Protein AF-A0AA96SM19-F1 (afdb_monomer)

Nearest PDB structures (foldseek):
  4u4t-assembly1_A  TM=2.465E-01  e=6.911E+00  Escherichia coli str. K-12 substr. MG1655
  7mfi-assembly2_C  TM=2.734E-01  e=9.468E+00  Bos taurus

Secondary structure (DSSP, 8-state):
-HHHHHHHHHHHHHHHHHHHHHHHHHHHHGGGS-SEEE----TTS-GGGSEEEHHHHHHHHHHHHHHHHHHHHHHHHHS-BS-HHHHHHHHHHHHHHHHHHHHHHHHHHH-TTS-HHHHHHHHHHHHHHHHHHHTTS--BSSSPPPPHHHHHHHHHHHHHHHHHHHHT-

pLDDT: mean 90.6, std 11.86, range [39.44, 98.19]

Foldseek 3Di:
DVVVVVVLVVLLVVLLCLLCVCLVVCVVCVVLFDQWFQQDPDPPDDPPRGTDGSVCLSPVLSVVLNVVLVVQSVVLVPFAFPDPVVSSVSSNPSSVVSCLRSVQSVVCRNPVPRDSLLSVLLSQLVVLLVVLVPQQDPTTPPDHGHDNVSSVVSNVSSVVSNCCSVPVD

Mean predicted aligned error: 4.99 Å

Solvent-accessible surface area (backbone atoms only — not comparable to full-atom values): 9121 Å² total; per-residue (Å²): 111,72,68,62,55,53,52,53,51,51,50,50,53,49,40,48,51,52,40,51,50,59,46,60,56,49,63,72,48,46,88,72,47,51,70,60,33,68,72,55,89,64,95,85,80,63,86,88,60,39,61,38,48,38,68,54,52,62,52,47,50,45,53,52,51,50,54,52,44,53,52,51,48,50,57,56,70,76,45,62,62,74,39,70,70,56,55,49,50,64,59,45,48,55,29,52,50,45,48,57,53,53,52,41,44,52,48,28,53,71,35,80,82,49,58,48,65,22,53,51,29,32,52,52,9,51,53,27,35,57,47,20,72,48,36,57,43,75,46,39,76,92,51,80,50,45,61,60,70,60,17,51,49,29,33,52,54,8,51,49,28,30,50,43,20,71,75,75,85

Radius of gyration: 18.05 Å; Cα contacts (8 Å, |Δi|>4): 187; chains: 1; bounding box: 40×32×50 Å

Sequence (169 aa):
MKTKLRNNLRELLLTFLVIWLPLAYALWIYPSLPENIRINFVSLISPTFEYAPKFLFIWGLPIFMTLIQLIVYGATAYREITKPAFARFVLWIVPLTHIAVYLSILFYALDSHFNINKIAAIFSGVMFLISGNYMPKKMVVEEKPAPRWLAYLFILVGLTAVLVGLFLL

Structure (mmCIF, N/CA/C/O backbone):
data_AF-A0AA96SM19-F1
#
_entry.id   AF-A0AA96SM19-F1
#
loop_
_atom_site.group_PDB
_atom_site.id
_atom_site.type_symbol
_atom_site.label_atom_id
_atom_site.label_alt_id
_atom_site.label_comp_id
_atom_site.label_asym_id
_atom_site.label_entity_id
_atom_site.label_seq_id
_atom_site.pdbx_PDB_ins_code
_atom_site.Cartn_x
_atom_site.Cartn_y
_atom_site.Cartn_z
_atom_site.occupancy
_atom_site.B_iso_or_equiv
_atom_site.auth_seq_id
_atom_site.auth_comp_id
_atom_site.auth_asym_id
_atom_site.auth_atom_id
_atom_site.pdbx_PDB_model_num
ATOM 1 N N . MET A 1 1 ? 0.553 -10.263 28.592 1.00 48.81 1 MET A N 1
ATOM 2 C CA . MET A 1 1 ? 1.484 -9.320 27.921 1.00 48.81 1 MET A CA 1
ATOM 3 C C . MET A 1 1 ? 2.339 -9.980 26.827 1.00 48.81 1 MET A C 1
ATOM 5 O O . MET A 1 1 ? 2.260 -9.532 25.691 1.00 48.81 1 MET A O 1
ATOM 9 N N . LYS A 1 2 ? 3.076 -11.077 27.099 1.00 39.44 2 LYS A N 1
ATOM 10 C CA . LYS A 1 2 ? 3.948 -11.766 26.110 1.00 39.44 2 LYS A CA 1
ATOM 11 C C . LYS A 1 2 ? 3.247 -12.222 24.813 1.00 39.44 2 LYS A C 1
ATOM 13 O O . LYS A 1 2 ? 3.804 -12.082 23.731 1.00 39.44 2 LYS A O 1
ATOM 18 N N . THR A 1 3 ? 2.016 -12.724 24.896 1.00 48.25 3 THR A N 1
ATOM 19 C CA . THR A 1 3 ? 1.224 -13.179 23.734 1.00 48.25 3 THR A CA 1
ATOM 20 C C . THR A 1 3 ? 0.785 -12.040 22.809 1.00 48.25 3 THR A C 1
ATOM 22 O O . THR A 1 3 ? 0.817 -12.207 21.593 1.00 48.25 3 THR A O 1
ATOM 25 N N . LYS A 1 4 ? 0.443 -10.867 23.363 1.00 59.16 4 LYS A N 1
ATOM 26 C CA . LYS A 1 4 ? 0.074 -9.661 22.596 1.00 59.16 4 LYS A CA 1
ATOM 27 C C . LYS A 1 4 ? 1.271 -9.125 21.796 1.00 59.16 4 LYS A C 1
ATOM 29 O O . LYS A 1 4 ? 1.132 -8.853 20.610 1.00 59.16 4 LYS A O 1
ATOM 34 N N . LEU A 1 5 ? 2.455 -9.074 22.415 1.00 58.22 5 LEU A N 1
ATOM 35 C CA . LEU A 1 5 ? 3.697 -8.644 21.757 1.00 58.22 5 LEU A CA 1
ATOM 36 C C . LEU A 1 5 ? 4.131 -9.613 20.641 1.00 58.22 5 LEU A C 1
ATOM 38 O O . LEU A 1 5 ? 4.472 -9.182 19.544 1.00 58.22 5 LEU A O 1
ATOM 42 N N . ARG A 1 6 ? 4.051 -10.928 20.889 1.00 59.00 6 ARG A N 1
ATOM 43 C CA . ARG A 1 6 ? 4.384 -11.969 19.900 1.00 59.00 6 ARG A CA 1
ATOM 44 C C . ARG A 1 6 ? 3.487 -11.914 18.658 1.00 59.00 6 ARG A C 1
ATOM 46 O O . ARG A 1 6 ? 3.978 -12.083 17.546 1.00 59.00 6 ARG A O 1
ATOM 53 N N . ASN A 1 7 ? 2.191 -11.660 18.837 1.00 66.31 7 ASN A N 1
ATOM 54 C CA . ASN A 1 7 ? 1.253 -11.539 17.719 1.00 66.31 7 ASN A CA 1
ATOM 55 C C . ASN A 1 7 ? 1.503 -10.263 16.897 1.00 66.31 7 ASN A C 1
ATOM 57 O O . ASN A 1 7 ? 1.451 -10.325 15.673 1.00 66.31 7 ASN A O 1
ATOM 61 N N . ASN A 1 8 ? 1.854 -9.149 17.546 1.00 76.75 8 ASN A N 1
ATOM 62 C CA . ASN A 1 8 ? 2.203 -7.902 16.859 1.00 76.75 8 ASN A CA 1
ATOM 63 C C . ASN A 1 8 ? 3.495 -8.022 16.033 1.00 76.75 8 ASN A C 1
ATOM 65 O O . ASN A 1 8 ? 3.541 -7.535 14.908 1.00 76.75 8 ASN A O 1
ATOM 69 N N . LEU A 1 9 ? 4.515 -8.724 16.540 1.00 85.50 9 LEU A N 1
ATOM 70 C CA . LEU A 1 9 ? 5.747 -8.980 15.784 1.00 85.50 9 LEU A CA 1
ATOM 71 C C . LEU A 1 9 ? 5.513 -9.895 14.579 1.00 85.50 9 LEU A C 1
ATOM 73 O O . LEU A 1 9 ? 6.057 -9.647 13.508 1.00 85.50 9 LEU A O 1
ATOM 77 N N . ARG A 1 10 ? 4.678 -10.933 14.725 1.00 89.94 10 ARG A N 1
ATOM 78 C CA . ARG A 1 10 ? 4.304 -11.800 13.598 1.00 89.94 10 ARG A CA 1
ATOM 79 C C . ARG A 1 10 ? 3.623 -11.003 12.484 1.00 89.94 10 ARG A C 1
ATOM 81 O O . ARG A 1 10 ? 3.968 -11.186 11.324 1.00 89.94 10 ARG A O 1
ATOM 88 N N . GLU A 1 11 ? 2.677 -10.135 12.833 1.00 90.19 11 GLU A N 1
ATOM 89 C CA . GLU A 1 11 ? 2.006 -9.253 11.868 1.00 90.19 11 GLU A CA 1
ATOM 90 C C . GLU A 1 11 ? 2.995 -8.300 11.191 1.00 90.19 11 GLU A C 1
ATOM 92 O O . GLU A 1 11 ? 2.962 -8.160 9.973 1.00 90.19 11 GLU A O 1
ATOM 97 N N . LEU A 1 12 ? 3.934 -7.715 11.941 1.00 92.88 12 LEU A N 1
ATOM 98 C CA . LEU A 1 12 ? 4.979 -6.868 11.367 1.00 92.88 12 LEU A CA 1
ATOM 99 C C . LEU A 1 12 ? 5.831 -7.629 10.337 1.00 92.88 12 LEU A C 1
ATOM 101 O O . LEU A 1 12 ? 6.009 -7.156 9.216 1.00 92.88 12 LEU A O 1
ATOM 105 N N . LEU A 1 13 ? 6.293 -8.836 10.673 1.00 95.19 13 LEU A N 1
ATOM 106 C CA . LEU A 1 13 ? 7.067 -9.672 9.749 1.00 95.19 13 LEU A CA 1
ATOM 107 C C . LEU A 1 13 ? 6.268 -10.041 8.493 1.00 95.19 13 LEU A C 1
ATOM 109 O O . LEU A 1 13 ? 6.817 -10.022 7.395 1.00 95.19 13 LEU A O 1
ATOM 113 N N . LEU A 1 14 ? 4.970 -10.328 8.637 1.00 96.44 14 LEU A N 1
ATOM 114 C CA . LEU A 1 14 ? 4.082 -10.551 7.495 1.00 96.44 14 LEU A CA 1
ATOM 115 C C . LEU A 1 14 ? 3.973 -9.299 6.623 1.00 96.44 14 LEU A C 1
ATOM 117 O O . LEU A 1 14 ? 4.067 -9.405 5.406 1.00 96.44 14 LEU A O 1
ATOM 121 N N . THR A 1 15 ? 3.838 -8.112 7.217 1.00 96.81 15 THR A N 1
ATOM 122 C CA . THR A 1 15 ? 3.770 -6.871 6.434 1.00 96.81 15 THR A CA 1
ATOM 123 C C . THR A 1 15 ? 5.062 -6.599 5.667 1.00 96.81 15 THR A C 1
ATOM 125 O O . THR A 1 15 ? 4.997 -6.178 4.517 1.00 96.81 15 THR A O 1
ATOM 128 N N . PHE A 1 16 ? 6.228 -6.924 6.236 1.00 97.50 16 PHE A N 1
ATOM 129 C CA . PHE A 1 16 ? 7.497 -6.855 5.508 1.00 97.50 16 PHE A CA 1
ATOM 130 C C . PHE A 1 16 ? 7.547 -7.866 4.371 1.00 97.50 16 PHE A C 1
ATOM 132 O O . PHE A 1 16 ? 7.867 -7.490 3.251 1.00 97.50 16 PHE A O 1
ATOM 139 N N . LEU A 1 17 ? 7.161 -9.120 4.612 1.00 97.50 17 LEU A N 1
ATOM 140 C CA . LEU A 1 17 ? 7.105 -10.119 3.547 1.00 97.50 17 LEU A CA 1
ATOM 141 C C . LEU A 1 17 ? 6.241 -9.634 2.373 1.00 97.50 17 LEU A C 1
ATOM 143 O O . LEU A 1 17 ? 6.654 -9.744 1.226 1.00 97.50 17 LEU A O 1
ATOM 147 N N . VAL A 1 18 ? 5.078 -9.048 2.659 1.00 98.00 18 VAL A N 1
ATOM 148 C CA . VAL A 1 18 ? 4.151 -8.527 1.644 1.00 98.00 18 VAL A CA 1
ATOM 149 C C . VAL A 1 18 ? 4.720 -7.301 0.917 1.00 98.00 18 VAL A C 1
ATOM 151 O O . VAL A 1 18 ? 4.537 -7.194 -0.291 1.00 98.00 18 VAL A O 1
ATOM 154 N N . ILE A 1 19 ? 5.445 -6.408 1.605 1.00 98.19 19 ILE A N 1
ATOM 155 C CA . ILE A 1 19 ? 6.142 -5.271 0.972 1.00 98.19 19 ILE A CA 1
ATOM 156 C C . ILE A 1 19 ? 7.250 -5.757 0.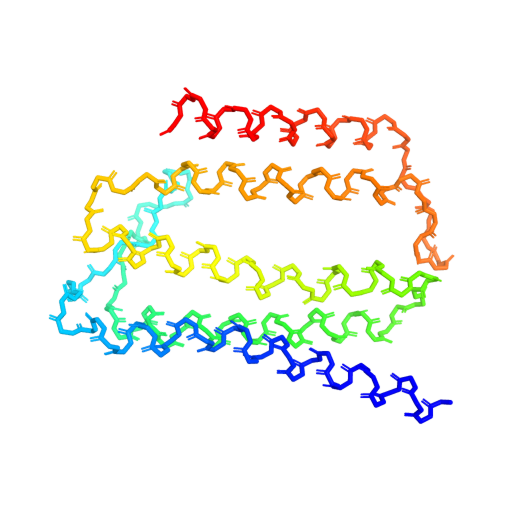035 1.00 98.19 19 ILE A C 1
ATOM 158 O O . ILE A 1 19 ? 7.414 -5.225 -1.051 1.00 98.19 19 ILE A O 1
ATOM 162 N N . TRP A 1 20 ? 8.018 -6.767 0.428 1.00 97.75 20 TRP A N 1
ATOM 163 C CA . TRP A 1 20 ? 9.160 -7.224 -0.365 1.00 97.75 20 TRP A CA 1
ATOM 164 C C . TRP A 1 20 ? 8.784 -8.267 -1.427 1.00 97.75 20 TRP A C 1
ATOM 166 O O . TRP A 1 20 ? 9.562 -8.507 -2.345 1.00 97.75 20 TRP A O 1
ATOM 176 N N . LEU A 1 21 ? 7.588 -8.860 -1.364 1.00 96.94 21 LEU A N 1
ATOM 177 C CA . LEU A 1 21 ? 7.129 -9.872 -2.320 1.00 96.94 21 LEU A CA 1
ATOM 178 C C . LEU A 1 21 ? 7.149 -9.387 -3.789 1.00 96.94 21 LEU A C 1
ATOM 180 O O . LEU A 1 21 ? 7.678 -10.118 -4.631 1.00 96.94 21 LEU A O 1
ATOM 184 N N . PRO A 1 22 ? 6.658 -8.178 -4.138 1.00 96.56 22 PRO A N 1
ATOM 185 C CA . PRO A 1 22 ? 6.699 -7.682 -5.514 1.00 96.56 22 PRO A CA 1
ATOM 186 C C . PRO A 1 22 ? 8.113 -7.475 -6.067 1.00 96.56 22 PRO A C 1
ATOM 188 O O . PRO A 1 22 ? 8.288 -7.496 -7.285 1.00 96.56 22 PRO A O 1
ATOM 191 N N . LEU A 1 23 ? 9.130 -7.315 -5.209 1.00 97.44 23 LEU A N 1
ATOM 192 C CA . LEU A 1 23 ? 10.518 -7.181 -5.655 1.00 97.44 23 LEU A CA 1
ATOM 193 C C . LEU A 1 23 ? 10.981 -8.429 -6.411 1.00 97.44 23 LEU A C 1
ATOM 195 O O . LEU A 1 23 ? 11.668 -8.306 -7.419 1.00 97.44 23 LEU A O 1
ATOM 199 N N . ALA A 1 24 ? 10.581 -9.625 -5.970 1.00 96.62 24 ALA A N 1
ATOM 200 C CA . ALA A 1 24 ? 10.936 -10.862 -6.664 1.00 96.62 24 ALA A CA 1
ATOM 201 C C . ALA A 1 24 ? 10.432 -10.852 -8.118 1.00 96.62 24 ALA A C 1
ATOM 203 O O . ALA A 1 24 ? 11.169 -11.204 -9.038 1.00 96.62 24 ALA A O 1
ATOM 204 N N . TYR A 1 25 ? 9.203 -10.370 -8.328 1.00 97.50 25 TYR A N 1
ATOM 205 C CA . TYR A 1 25 ? 8.638 -10.178 -9.662 1.00 97.50 25 TYR A CA 1
ATOM 206 C C . TYR A 1 25 ? 9.387 -9.092 -10.453 1.00 97.50 25 TYR A C 1
ATOM 208 O O . TYR A 1 25 ? 9.739 -9.318 -11.608 1.00 97.50 25 TYR A O 1
ATOM 216 N N . ALA A 1 26 ? 9.707 -7.952 -9.830 1.00 97.75 26 ALA A N 1
ATOM 217 C CA . ALA A 1 26 ? 10.477 -6.882 -10.472 1.00 97.75 26 ALA A CA 1
ATOM 218 C C . ALA A 1 26 ? 11.865 -7.332 -10.939 1.00 97.75 26 ALA A C 1
ATOM 220 O O . ALA A 1 26 ? 12.304 -6.947 -12.018 1.00 97.75 26 ALA A O 1
ATOM 221 N N . LEU A 1 27 ? 12.557 -8.147 -10.139 1.00 97.88 27 LEU A N 1
ATOM 222 C CA . LEU A 1 27 ? 13.867 -8.692 -10.490 1.00 97.88 27 LEU A CA 1
ATOM 223 C C . LEU A 1 27 ? 13.773 -9.668 -11.665 1.00 97.88 27 LEU A C 1
ATOM 225 O O . LEU A 1 27 ? 14.640 -9.653 -12.535 1.00 97.88 27 LEU A O 1
ATOM 229 N N . TRP A 1 28 ? 12.709 -10.472 -11.725 1.00 98.00 28 TRP A N 1
ATOM 230 C CA . TRP A 1 28 ? 12.472 -11.387 -12.841 1.00 98.00 28 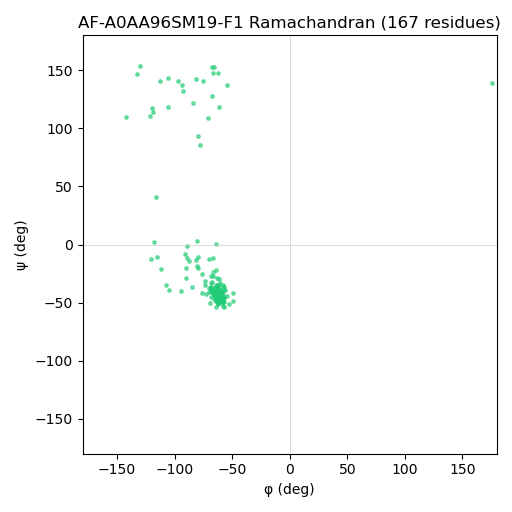TRP A CA 1
ATOM 231 C C . TRP A 1 28 ? 12.259 -10.645 -14.169 1.00 98.00 28 TRP A C 1
ATOM 233 O O . TRP A 1 28 ? 12.838 -11.024 -15.184 1.00 98.00 28 TRP A O 1
ATOM 243 N N . ILE A 1 29 ? 11.496 -9.548 -14.156 1.00 97.69 29 ILE A N 1
ATOM 244 C CA . ILE A 1 29 ? 11.212 -8.736 -15.355 1.00 97.69 29 ILE A CA 1
ATOM 245 C C . ILE A 1 29 ? 12.243 -7.622 -15.605 1.00 97.69 29 ILE A C 1
ATOM 247 O O . ILE A 1 29 ? 12.127 -6.895 -16.589 1.00 97.69 29 ILE A O 1
ATOM 251 N N . TYR A 1 30 ? 13.252 -7.469 -14.742 1.00 97.81 30 TYR A N 1
ATOM 252 C CA . TYR A 1 30 ? 14.221 -6.363 -14.762 1.00 97.81 30 TYR A CA 1
ATOM 253 C C . TYR A 1 30 ? 14.854 -6.083 -16.140 1.00 97.81 30 TYR A C 1
ATOM 255 O O . TYR A 1 30 ? 14.967 -4.907 -16.509 1.00 97.81 30 TYR A O 1
ATOM 263 N N . PRO A 1 31 ? 15.244 -7.103 -16.941 1.00 97.62 31 PRO A N 1
ATOM 264 C CA . PRO A 1 31 ? 15.808 -6.875 -18.273 1.00 97.62 31 PRO A CA 1
ATOM 265 C C . PRO A 1 31 ? 14.812 -6.275 -19.273 1.00 97.62 31 PRO A C 1
ATOM 267 O O . PRO A 1 31 ? 15.232 -5.652 -20.239 1.00 97.62 31 PRO A O 1
ATOM 270 N N . SER A 1 32 ? 13.508 -6.462 -19.044 1.00 97.56 32 SER A N 1
ATOM 271 C CA . SER A 1 32 ? 12.430 -5.969 -19.914 1.00 97.56 32 SER A CA 1
ATOM 272 C C . SER A 1 32 ? 11.965 -4.558 -19.548 1.00 97.56 32 SER A C 1
ATOM 274 O O . SER A 1 32 ? 11.214 -3.947 -20.300 1.00 97.56 32 SER A O 1
ATOM 276 N N . LEU A 1 33 ? 12.387 -4.038 -18.392 1.00 97.31 33 LEU A N 1
ATOM 277 C CA . LEU A 1 33 ? 12.012 -2.703 -17.937 1.00 97.31 33 LEU A CA 1
ATOM 278 C C . LEU A 1 33 ? 12.886 -1.619 -18.589 1.00 97.31 33 LEU A C 1
ATOM 280 O O . LEU A 1 33 ? 14.104 -1.812 -18.702 1.00 97.31 33 LEU A O 1
ATOM 284 N N . PRO A 1 34 ? 12.305 -0.456 -18.940 1.00 96.69 34 PRO A N 1
ATOM 285 C CA . PRO A 1 34 ? 13.051 0.689 -19.460 1.00 96.69 34 PRO A CA 1
ATOM 286 C C . PRO A 1 34 ? 13.999 1.265 -18.401 1.00 96.69 34 PRO A C 1
ATOM 288 O O . PRO A 1 34 ? 13.701 1.201 -17.209 1.00 96.69 34 PRO A O 1
ATOM 291 N N . GLU A 1 35 ? 15.103 1.900 -18.818 1.00 96.62 35 GLU A N 1
ATOM 292 C CA . GLU A 1 35 ? 16.091 2.450 -17.866 1.00 96.62 35 GLU A CA 1
ATOM 293 C C . GLU A 1 35 ? 15.531 3.526 -16.949 1.00 96.62 35 GLU A C 1
ATOM 295 O O . GLU A 1 35 ? 15.962 3.629 -15.800 1.00 96.62 35 GLU A O 1
ATOM 300 N N . ASN A 1 36 ? 14.538 4.275 -17.422 1.00 95.00 36 ASN A N 1
ATOM 301 C CA . ASN A 1 36 ? 13.813 5.257 -16.634 1.00 95.00 36 ASN A CA 1
ATOM 302 C C . ASN A 1 36 ? 12.333 4.876 -16.593 1.00 95.00 36 ASN A C 1
ATOM 304 O O . ASN A 1 36 ? 11.658 4.834 -17.619 1.00 95.00 36 ASN A O 1
ATOM 308 N N . ILE A 1 37 ? 11.834 4.607 -15.392 1.00 94.94 37 ILE A N 1
ATOM 309 C CA . ILE A 1 37 ? 10.443 4.262 -15.122 1.00 94.94 37 ILE A CA 1
ATOM 310 C C . ILE A 1 37 ? 9.690 5.545 -14.788 1.00 94.94 37 ILE A C 1
ATOM 312 O O . ILE A 1 37 ? 10.140 6.337 -13.958 1.00 94.94 37 ILE A O 1
ATOM 316 N N . ARG A 1 38 ? 8.531 5.748 -15.416 1.00 91.19 38 ARG A N 1
ATOM 317 C CA . ARG A 1 38 ? 7.626 6.842 -15.059 1.00 91.19 38 ARG A CA 1
ATOM 318 C C . ARG A 1 38 ? 7.056 6.585 -13.665 1.00 91.19 38 ARG A C 1
ATOM 320 O O . ARG A 1 38 ? 6.526 5.508 -13.414 1.00 91.19 38 ARG A O 1
ATOM 327 N N . ILE A 1 39 ? 7.167 7.5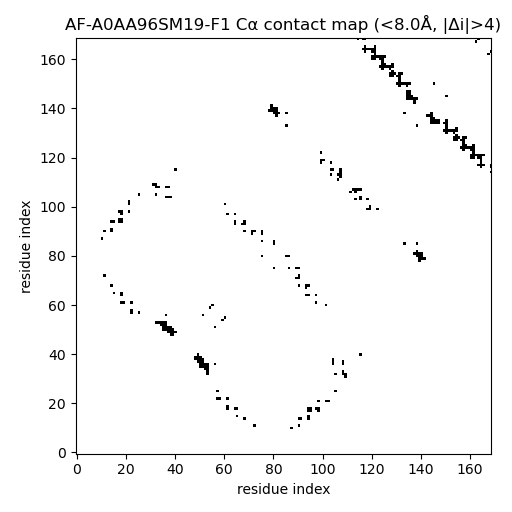59 -12.769 1.00 87.44 39 ILE A N 1
ATOM 328 C CA . ILE A 1 39 ? 6.703 7.453 -11.374 1.00 87.44 39 ILE A CA 1
ATOM 329 C C . ILE A 1 39 ? 5.654 8.504 -11.008 1.00 87.44 39 ILE A C 1
ATOM 331 O O . ILE A 1 39 ? 4.993 8.365 -9.980 1.00 87.44 39 ILE A O 1
ATOM 335 N N . ASN A 1 40 ? 5.464 9.529 -11.845 1.00 82.69 40 ASN A N 1
ATOM 336 C CA . ASN A 1 40 ? 4.395 10.501 -11.668 1.00 82.69 40 ASN A CA 1
ATOM 337 C C . ASN A 1 40 ? 3.269 10.272 -12.683 1.00 82.69 40 ASN A C 1
ATOM 339 O O . ASN A 1 40 ? 3.464 10.397 -13.891 1.00 82.69 40 ASN A O 1
ATOM 343 N N . PHE A 1 41 ? 2.080 9.975 -12.163 1.00 75.94 41 PHE A N 1
ATOM 344 C CA . PHE A 1 41 ? 0.857 9.756 -12.939 1.00 75.94 41 PHE A CA 1
ATOM 345 C C . PHE A 1 41 ? -0.237 10.781 -12.608 1.00 75.94 41 PHE A C 1
ATOM 347 O O . PHE A 1 41 ? -1.325 10.727 -13.173 1.00 75.94 41 PHE A O 1
ATOM 354 N N . VAL A 1 42 ? 0.053 11.740 -11.717 1.00 63.56 42 VAL A N 1
ATOM 355 C CA . VAL A 1 42 ? -0.871 12.796 -11.293 1.00 63.56 42 VAL A CA 1
ATOM 356 C C . VAL A 1 42 ? -0.253 14.160 -11.607 1.00 63.56 42 VAL A C 1
ATOM 358 O O . VAL A 1 42 ? 0.686 14.613 -10.957 1.00 63.56 42 VAL A O 1
ATOM 361 N N . SER A 1 43 ? -0.831 14.861 -12.585 1.00 53.66 43 SER A N 1
ATOM 362 C CA . SER A 1 43 ? -0.324 16.130 -13.142 1.00 53.66 43 SER A CA 1
ATOM 363 C C . SER A 1 43 ? -0.293 17.328 -12.168 1.00 53.66 43 SER A C 1
ATOM 365 O O . SER A 1 43 ? 0.073 18.428 -12.574 1.00 53.66 43 SER A O 1
ATOM 367 N N . LEU A 1 44 ? -0.698 17.163 -10.905 1.00 52.88 44 LEU A N 1
ATOM 368 C CA . LEU A 1 44 ? -0.953 18.275 -9.979 1.00 52.88 44 LEU A CA 1
ATOM 369 C C . LEU A 1 44 ? 0.261 18.717 -9.146 1.00 52.88 44 LEU A C 1
ATOM 371 O O . LEU A 1 44 ? 0.225 19.818 -8.609 1.00 52.88 44 LEU A O 1
ATOM 375 N N . ILE A 1 45 ? 1.299 17.881 -8.979 1.00 52.34 45 ILE A N 1
ATOM 376 C CA . ILE A 1 45 ? 2.256 18.070 -7.865 1.00 52.34 45 ILE A CA 1
ATOM 377 C C . ILE A 1 45 ? 3.632 18.603 -8.295 1.00 52.34 45 ILE A C 1
ATOM 379 O O . ILE A 1 45 ? 4.201 19.397 -7.557 1.00 52.34 45 ILE A O 1
ATOM 383 N N . SER A 1 46 ? 4.168 18.238 -9.465 1.00 49.16 46 SER A N 1
ATOM 384 C CA . SER A 1 46 ? 5.334 18.902 -10.084 1.00 49.16 46 SER A CA 1
ATOM 385 C C . SER A 1 46 ? 5.755 18.166 -11.367 1.00 49.16 46 SER A C 1
ATOM 387 O O . SER A 1 46 ? 5.823 16.933 -11.346 1.00 49.16 46 SER A O 1
ATOM 389 N N . PRO A 1 47 ? 6.126 18.872 -12.452 1.00 58.19 47 PRO A N 1
ATOM 390 C CA . PRO A 1 47 ? 6.723 18.266 -13.646 1.00 58.19 47 PRO A CA 1
ATOM 391 C C . PRO A 1 47 ? 8.160 17.741 -13.435 1.00 58.19 47 PRO A C 1
ATOM 393 O O . PRO A 1 47 ? 8.671 17.014 -14.278 1.00 58.19 47 PRO A O 1
ATOM 396 N N . THR A 1 48 ? 8.837 18.071 -12.327 1.00 59.06 48 THR A N 1
ATOM 397 C CA . THR A 1 48 ? 10.273 17.760 -12.148 1.00 59.06 48 THR A CA 1
ATOM 398 C C . THR A 1 48 ? 10.588 16.330 -11.687 1.00 59.06 48 THR A C 1
ATOM 400 O O . THR A 1 48 ? 11.738 15.914 -11.783 1.00 59.06 48 THR A O 1
ATOM 403 N N . PHE A 1 49 ? 9.599 15.561 -11.217 1.00 68.31 49 PHE A N 1
ATOM 404 C CA . PHE A 1 49 ? 9.768 14.182 -10.719 1.00 68.31 49 PHE A CA 1
ATOM 405 C C . PHE A 1 49 ? 9.008 13.154 -11.570 1.00 68.31 49 PHE A C 1
ATOM 407 O O . PHE A 1 49 ? 8.356 12.255 -11.045 1.00 68.31 49 PHE A O 1
ATOM 414 N N . GLU A 1 50 ? 9.028 13.299 -12.895 1.00 82.06 50 GLU A N 1
ATOM 415 C CA . GLU A 1 50 ? 8.221 12.435 -13.762 1.00 82.06 50 GLU A CA 1
ATOM 416 C C . GLU A 1 50 ? 8.771 11.002 -13.883 1.00 82.06 50 GLU A C 1
ATOM 418 O O . GLU A 1 50 ? 7.992 10.044 -13.919 1.00 82.06 50 GLU A O 1
ATOM 423 N N . TYR A 1 51 ? 10.098 10.841 -13.863 1.00 90.31 51 TYR A N 1
ATOM 424 C CA . TYR A 1 51 ? 10.785 9.562 -14.057 1.00 90.31 51 TYR A CA 1
ATOM 425 C C . TYR A 1 51 ? 11.821 9.288 -12.963 1.00 90.31 51 TYR A C 1
ATOM 427 O O . TYR A 1 51 ? 12.399 10.209 -12.388 1.00 90.31 51 TYR A O 1
ATOM 435 N N . ALA A 1 52 ? 12.095 8.007 -12.718 1.00 91.75 52 ALA A N 1
ATOM 436 C CA . ALA A 1 52 ? 13.190 7.542 -11.876 1.00 91.75 52 ALA A CA 1
ATOM 437 C C . ALA A 1 52 ? 13.973 6.416 -12.570 1.00 91.75 52 ALA A C 1
ATOM 439 O O . ALA A 1 52 ? 13.362 5.594 -13.258 1.00 91.75 52 ALA A O 1
ATOM 440 N N . PRO A 1 53 ? 15.298 6.308 -12.353 1.00 95.25 53 PRO A N 1
ATOM 441 C CA . PRO A 1 53 ? 16.065 5.156 -12.814 1.00 95.25 53 PRO A CA 1
ATOM 442 C C . PRO A 1 53 ? 15.457 3.849 -12.298 1.00 95.25 53 PRO A C 1
ATOM 444 O O . PRO A 1 53 ? 15.111 3.757 -11.114 1.00 95.25 53 PRO A O 1
ATOM 447 N N . LYS A 1 54 ? 15.357 2.816 -13.144 1.00 95.38 54 LYS A N 1
ATOM 448 C CA . LYS A 1 54 ? 14.677 1.560 -12.779 1.00 95.38 54 LYS A CA 1
ATOM 449 C C . LYS A 1 54 ? 15.258 0.902 -11.532 1.00 95.38 54 LYS A C 1
ATOM 451 O O . LYS A 1 54 ? 14.509 0.418 -10.690 1.00 95.38 54 LYS A O 1
ATOM 456 N N . PHE A 1 55 ? 16.579 0.973 -11.356 1.00 95.75 55 PHE A N 1
ATOM 457 C CA . PHE A 1 55 ? 17.254 0.505 -10.146 1.00 95.75 55 PHE A CA 1
ATOM 458 C C . PHE A 1 55 ? 16.724 1.208 -8.886 1.00 95.75 55 PHE A C 1
ATOM 460 O O . PHE A 1 55 ? 16.387 0.552 -7.899 1.00 95.75 55 PHE A O 1
ATOM 467 N N . LEU A 1 56 ? 16.609 2.539 -8.934 1.00 95.31 56 LEU A N 1
ATOM 468 C CA . LEU A 1 56 ? 16.147 3.341 -7.806 1.00 95.31 56 LEU A CA 1
ATOM 469 C C . LEU A 1 56 ? 14.678 3.065 -7.488 1.00 95.31 56 LEU A C 1
ATOM 471 O O . LEU A 1 56 ? 14.330 2.957 -6.319 1.00 95.31 56 LEU A O 1
ATOM 475 N N . PHE A 1 57 ? 13.821 2.918 -8.499 1.00 95.31 57 PHE A N 1
ATOM 476 C CA . PHE A 1 57 ? 12.422 2.552 -8.279 1.00 95.31 57 PHE A CA 1
ATOM 477 C C . PHE A 1 57 ? 12.299 1.173 -7.613 1.00 95.31 57 PHE A C 1
ATOM 479 O O . PHE A 1 57 ? 11.628 1.028 -6.588 1.00 95.31 57 PHE A O 1
ATOM 486 N N . ILE A 1 58 ? 12.991 0.175 -8.171 1.00 96.75 58 ILE A N 1
ATOM 487 C CA . ILE A 1 58 ? 12.865 -1.228 -7.773 1.00 96.75 58 ILE A CA 1
ATOM 488 C C . ILE A 1 58 ? 13.296 -1.445 -6.325 1.00 96.75 58 ILE A C 1
ATOM 490 O O . ILE A 1 58 ? 12.590 -2.139 -5.597 1.00 96.75 58 ILE A O 1
ATOM 494 N N . TRP A 1 59 ? 14.391 -0.817 -5.894 1.00 96.75 59 TRP A N 1
ATOM 495 C CA . TRP A 1 59 ? 14.908 -0.947 -4.528 1.00 96.75 59 TRP A CA 1
ATOM 496 C C . TRP A 1 59 ? 14.420 0.145 -3.580 1.00 96.75 59 TRP A C 1
ATOM 498 O O . TRP A 1 59 ? 14.104 -0.126 -2.422 1.00 96.75 59 TRP A O 1
ATOM 508 N N . GLY A 1 60 ? 14.340 1.385 -4.055 1.00 95.44 60 GLY A N 1
ATOM 509 C CA . GLY A 1 60 ? 14.010 2.539 -3.227 1.00 95.44 60 GLY A CA 1
ATOM 510 C C . GLY A 1 60 ? 12.580 2.495 -2.702 1.00 95.44 60 GLY A C 1
ATOM 511 O O . GLY A 1 60 ? 12.363 2.784 -1.527 1.00 95.44 60 GLY A O 1
ATOM 512 N N . LEU A 1 61 ? 11.606 2.083 -3.523 1.00 94.38 61 LEU A N 1
ATOM 513 C CA . LEU A 1 61 ? 10.203 2.076 -3.106 1.00 94.38 61 LEU A CA 1
ATOM 514 C C . LEU A 1 61 ? 9.901 1.029 -2.006 1.00 94.38 61 LEU A C 1
ATOM 516 O O . LEU A 1 61 ? 9.260 1.405 -1.022 1.00 94.38 61 LEU A O 1
ATOM 520 N N . PRO A 1 62 ? 10.374 -0.235 -2.073 1.00 97.31 62 PRO A N 1
ATOM 521 C CA . PRO A 1 62 ? 10.223 -1.191 -0.972 1.00 97.31 62 PRO A CA 1
ATOM 522 C C . PRO A 1 62 ? 10.924 -0.745 0.316 1.00 97.31 62 PRO A C 1
ATOM 524 O O . PRO A 1 62 ? 10.354 -0.879 1.402 1.00 97.31 62 PRO A O 1
ATOM 527 N N . ILE A 1 63 ? 12.124 -0.156 0.217 1.00 98.06 63 ILE A N 1
ATOM 528 C CA . ILE A 1 63 ? 12.845 0.393 1.378 1.00 98.06 63 ILE A CA 1
ATOM 529 C C . ILE A 1 63 ? 12.030 1.520 2.017 1.00 98.06 63 ILE A C 1
ATOM 531 O O . ILE A 1 63 ? 11.760 1.487 3.217 1.00 98.06 63 ILE A O 1
ATOM 535 N N . PHE A 1 64 ? 11.577 2.485 1.216 1.00 96.19 64 PHE A N 1
ATOM 536 C CA . PHE A 1 64 ? 10.765 3.604 1.685 1.00 96.19 64 PHE A CA 1
ATOM 537 C C . PHE A 1 64 ? 9.466 3.134 2.354 1.00 96.19 64 PHE A C 1
ATOM 539 O O . PHE A 1 64 ? 9.136 3.575 3.455 1.00 96.19 64 PHE A O 1
ATOM 546 N N . MET A 1 65 ? 8.763 2.175 1.747 1.00 97.56 65 MET A N 1
ATOM 547 C CA . MET A 1 65 ? 7.537 1.613 2.321 1.00 97.56 65 MET A CA 1
ATOM 548 C C . MET A 1 65 ? 7.799 0.814 3.600 1.00 97.56 65 MET A C 1
ATOM 550 O O . MET A 1 65 ? 6.982 0.851 4.516 1.00 97.56 65 MET A O 1
ATOM 554 N N . THR A 1 66 ? 8.956 0.158 3.720 1.00 98.12 66 THR A N 1
ATOM 555 C CA . THR A 1 66 ? 9.378 -0.496 4.969 1.00 98.12 66 THR A CA 1
ATOM 556 C C . THR A 1 66 ? 9.575 0.528 6.093 1.00 98.12 66 THR A C 1
ATOM 558 O O . THR A 1 66 ? 9.136 0.291 7.219 1.00 98.12 66 THR A O 1
ATOM 561 N N . LEU A 1 67 ? 10.168 1.692 5.801 1.00 97.94 67 LEU A N 1
ATOM 562 C CA . LEU A 1 67 ? 10.325 2.778 6.779 1.00 97.94 67 LEU A CA 1
ATOM 563 C C . LEU A 1 67 ? 8.971 3.343 7.226 1.00 97.94 67 LEU A C 1
ATOM 565 O O . LEU A 1 67 ? 8.737 3.493 8.425 1.00 97.94 67 LEU A O 1
ATOM 569 N N . ILE A 1 68 ? 8.051 3.590 6.287 1.00 97.56 68 ILE A N 1
ATOM 570 C CA . ILE A 1 68 ? 6.678 3.999 6.622 1.00 97.56 68 ILE A CA 1
ATOM 571 C C . ILE A 1 68 ? 6.001 2.932 7.489 1.00 97.56 68 ILE A C 1
ATOM 573 O O . ILE A 1 68 ? 5.367 3.268 8.489 1.00 97.56 68 ILE A O 1
ATOM 577 N N . GLN A 1 69 ? 6.165 1.650 7.158 1.00 97.38 69 GLN A N 1
ATOM 578 C CA . GLN A 1 69 ? 5.565 0.561 7.924 1.00 97.38 69 GLN A CA 1
ATOM 579 C C . GLN A 1 69 ? 6.067 0.521 9.371 1.00 97.38 69 GLN A C 1
ATOM 581 O O . GLN A 1 69 ? 5.278 0.283 10.284 1.00 97.38 69 GLN A O 1
ATOM 586 N N . LEU A 1 70 ? 7.351 0.803 9.605 1.00 95.94 70 LEU A N 1
ATOM 587 C CA . LEU A 1 70 ? 7.903 0.923 10.957 1.00 95.94 70 LEU A CA 1
ATOM 588 C C . LEU A 1 70 ? 7.259 2.073 11.743 1.00 95.94 70 LEU A C 1
ATOM 590 O O . LEU A 1 70 ? 6.928 1.896 12.917 1.00 95.94 70 LEU A O 1
ATOM 594 N N . ILE A 1 71 ? 7.023 3.219 11.097 1.00 95.06 71 ILE A N 1
ATOM 595 C CA . ILE A 1 71 ? 6.338 4.366 11.713 1.00 95.06 71 ILE A CA 1
ATOM 596 C C . ILE A 1 71 ? 4.894 3.994 12.076 1.00 95.06 71 ILE A C 1
ATOM 598 O O . ILE A 1 71 ? 4.465 4.218 13.209 1.00 95.06 71 ILE A O 1
ATOM 602 N N . VAL A 1 72 ? 4.153 3.379 11.148 1.00 93.56 72 VAL A N 1
ATOM 603 C CA . VAL A 1 72 ? 2.761 2.946 11.371 1.00 93.56 72 VAL A CA 1
ATOM 604 C C . VAL A 1 72 ? 2.680 1.890 12.475 1.00 93.56 72 VAL A C 1
ATOM 606 O O . VAL A 1 72 ? 1.800 1.961 13.338 1.00 93.56 72 VAL A O 1
ATOM 609 N N . TYR A 1 73 ? 3.619 0.943 12.504 1.00 92.75 73 TYR A N 1
ATOM 610 C CA . TYR A 1 73 ? 3.724 -0.050 13.568 1.00 92.75 73 TYR A CA 1
ATOM 611 C C . TYR A 1 73 ? 3.972 0.597 14.932 1.00 92.75 73 TYR A C 1
ATOM 613 O O . TYR A 1 73 ? 3.257 0.291 15.889 1.00 92.75 73 TYR A O 1
ATOM 621 N N . GLY A 1 74 ? 4.922 1.534 15.010 1.00 89.88 74 GLY A N 1
ATOM 622 C CA . GLY A 1 74 ? 5.192 2.310 16.218 1.00 89.88 74 GLY A CA 1
ATOM 623 C C . GLY A 1 74 ? 3.946 3.050 16.703 1.00 89.88 74 GLY A C 1
ATOM 624 O O . GLY A 1 74 ? 3.506 2.842 17.832 1.00 89.88 74 GLY A O 1
ATOM 625 N N . ALA A 1 75 ? 3.305 3.834 15.833 1.00 87.44 75 ALA A N 1
ATOM 626 C CA . ALA A 1 75 ? 2.091 4.583 16.164 1.00 87.44 75 ALA A CA 1
ATOM 627 C C . ALA A 1 75 ? 0.948 3.680 16.665 1.00 87.44 75 ALA A C 1
ATOM 629 O O . ALA A 1 75 ? 0.247 4.022 17.619 1.00 87.44 75 ALA A O 1
ATOM 630 N N . THR A 1 76 ? 0.786 2.501 16.060 1.00 86.88 76 THR A N 1
ATOM 631 C CA . THR A 1 76 ? -0.211 1.499 16.468 1.00 86.88 76 THR A CA 1
ATOM 632 C C . THR A 1 76 ? 0.121 0.885 17.832 1.00 86.88 76 THR A C 1
ATOM 634 O O . THR A 1 76 ? -0.788 0.559 18.593 1.00 86.88 76 THR A O 1
ATOM 637 N N . ALA A 1 77 ? 1.406 0.738 18.168 1.00 85.50 77 ALA A N 1
ATOM 638 C CA . ALA A 1 77 ? 1.855 0.199 19.450 1.00 85.50 77 ALA A CA 1
ATOM 639 C C . ALA A 1 77 ? 1.667 1.180 20.621 1.00 85.50 77 ALA A C 1
ATOM 641 O O . ALA A 1 77 ? 1.405 0.730 21.736 1.00 85.50 77 ALA A O 1
ATOM 642 N N . TYR A 1 78 ? 1.770 2.491 20.372 1.00 84.31 78 TYR A N 1
ATOM 643 C CA . TYR A 1 78 ? 1.567 3.534 21.388 1.00 84.31 78 TYR A CA 1
ATOM 644 C C . TYR A 1 78 ? 0.094 3.848 21.672 1.00 84.31 78 TYR A C 1
ATOM 646 O O . TYR A 1 78 ? -0.217 4.409 22.717 1.00 84.31 78 TYR A O 1
ATOM 654 N N . ARG A 1 79 ? -0.823 3.500 20.762 1.00 83.88 79 ARG A N 1
ATOM 655 C CA . ARG A 1 79 ? -2.254 3.804 20.902 1.00 83.88 79 ARG A CA 1
ATOM 656 C C . ARG A 1 79 ? -3.027 2.655 21.541 1.00 83.88 79 ARG A C 1
ATOM 658 O O . ARG A 1 79 ? -2.901 1.493 21.153 1.00 83.88 79 ARG A O 1
ATOM 665 N N . GLU A 1 80 ? -3.932 2.987 22.460 1.00 85.62 80 GLU A N 1
ATOM 666 C CA . GLU A 1 80 ? -4.878 2.020 23.019 1.00 85.62 80 GLU A CA 1
ATOM 667 C C . GLU A 1 80 ? -6.033 1.744 22.049 1.00 85.62 80 GLU A C 1
ATOM 669 O O . GLU A 1 80 ? -7.105 2.353 22.100 1.00 85.62 80 GLU A O 1
ATOM 674 N N . ILE A 1 81 ? -5.805 0.804 21.131 1.00 85.31 81 ILE A N 1
ATOM 675 C CA . ILE A 1 81 ? -6.813 0.365 20.166 1.00 85.31 81 ILE A CA 1
ATOM 676 C C . ILE A 1 81 ? -7.716 -0.704 20.791 1.00 85.31 81 ILE A C 1
ATOM 678 O O . ILE A 1 81 ? -7.278 -1.786 21.182 1.00 85.31 81 ILE A O 1
ATOM 682 N N . THR A 1 82 ? -9.012 -0.413 20.823 1.00 83.88 82 THR A N 1
ATOM 683 C CA . THR A 1 82 ? -10.064 -1.250 21.421 1.00 83.88 82 THR A CA 1
ATOM 684 C C . THR A 1 82 ? -10.450 -2.456 20.560 1.00 83.88 82 THR A C 1
ATOM 686 O O . THR A 1 82 ? -10.943 -3.459 21.079 1.00 83.88 82 THR A O 1
ATOM 689 N N . LYS A 1 83 ? -10.248 -2.379 19.236 1.00 87.75 83 LYS A N 1
ATOM 690 C CA . LYS A 1 83 ? -10.638 -3.418 18.271 1.00 87.75 83 LYS A CA 1
ATOM 691 C C . LYS A 1 83 ? -9.414 -3.968 17.524 1.00 87.75 83 LYS A C 1
ATOM 693 O O . LYS A 1 83 ? -8.851 -3.259 16.691 1.00 87.75 83 LYS A O 1
ATOM 698 N N . PRO A 1 84 ? -9.043 -5.249 17.720 1.00 86.88 84 PRO A N 1
ATOM 699 C CA . PRO A 1 84 ? -7.901 -5.855 17.027 1.00 86.88 84 PRO A CA 1
ATOM 700 C C . PRO A 1 84 ? -8.002 -5.816 15.496 1.00 86.88 84 PRO A C 1
ATOM 702 O O . PRO A 1 84 ? -6.999 -5.617 14.819 1.00 86.88 84 PRO A O 1
ATOM 705 N N . ALA A 1 85 ? -9.214 -5.952 14.945 1.00 88.19 85 ALA A N 1
ATOM 706 C CA . ALA A 1 85 ? -9.447 -5.872 13.502 1.00 88.19 85 ALA A CA 1
ATOM 707 C C . ALA A 1 85 ? -9.087 -4.495 12.919 1.00 88.19 85 ALA A C 1
ATOM 709 O O . ALA A 1 85 ? -8.564 -4.422 11.812 1.00 88.19 85 ALA A O 1
ATOM 710 N N . PHE A 1 86 ? -9.311 -3.418 13.677 1.00 89.81 86 PHE A N 1
ATOM 711 C CA . PHE A 1 86 ? -8.936 -2.069 13.261 1.00 89.81 86 PHE A CA 1
ATOM 712 C C . PHE A 1 86 ? -7.423 -1.856 13.322 1.00 89.81 86 PHE A C 1
ATOM 714 O O . PHE A 1 86 ? -6.851 -1.338 12.372 1.00 89.81 86 PHE A O 1
ATOM 721 N N . ALA A 1 87 ? -6.760 -2.329 14.385 1.00 89.75 87 ALA A N 1
ATOM 722 C CA . ALA A 1 87 ? -5.298 -2.300 14.468 1.00 89.75 87 ALA A CA 1
ATOM 723 C C . ALA A 1 87 ? -4.656 -3.049 13.289 1.00 89.75 87 ALA A C 1
ATOM 725 O O . ALA A 1 87 ? -3.740 -2.537 12.650 1.00 89.75 87 ALA A O 1
ATOM 726 N N . ARG A 1 88 ? -5.181 -4.237 12.953 1.00 91.00 88 ARG A N 1
ATOM 727 C CA . ARG A 1 88 ? -4.744 -4.988 11.7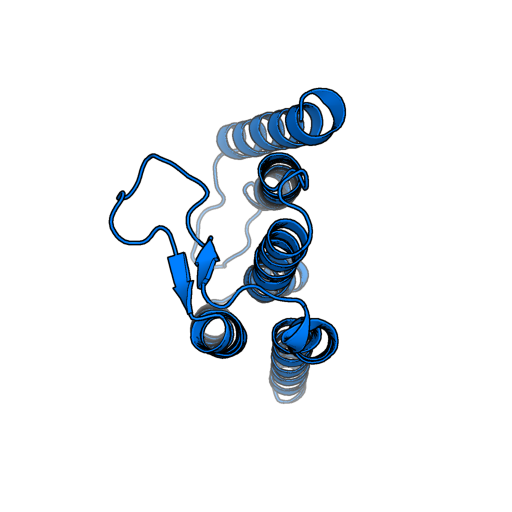72 1.00 91.00 88 ARG A CA 1
ATOM 728 C C . ARG A 1 88 ? -5.015 -4.204 10.489 1.00 91.00 88 ARG A C 1
ATOM 730 O O . ARG A 1 88 ? -4.114 -4.085 9.677 1.00 91.00 88 ARG A O 1
ATOM 737 N N . PHE A 1 89 ? -6.207 -3.638 10.311 1.00 91.44 89 PHE A N 1
ATOM 738 C CA . PHE A 1 89 ? -6.506 -2.815 9.137 1.00 91.44 89 PHE A CA 1
ATOM 739 C C . PHE A 1 89 ? -5.470 -1.696 8.948 1.00 91.44 89 PHE A C 1
ATOM 741 O O . PHE A 1 89 ? -4.872 -1.625 7.882 1.00 91.44 89 PHE A O 1
ATOM 748 N N . VAL A 1 90 ? -5.182 -0.908 9.991 1.00 92.19 90 VAL A N 1
ATOM 749 C CA . VAL A 1 90 ? -4.190 0.182 9.945 1.00 92.19 90 VAL A CA 1
ATOM 750 C C . VAL A 1 90 ? -2.800 -0.323 9.540 1.00 92.19 90 VAL A C 1
ATOM 752 O O . VAL A 1 90 ? -2.183 0.249 8.645 1.00 92.19 90 VAL A O 1
ATOM 755 N N . LEU A 1 91 ? -2.331 -1.425 10.137 1.00 93.31 91 LEU A N 1
ATOM 756 C CA . LEU A 1 91 ? -1.032 -2.028 9.804 1.00 93.31 91 LEU A CA 1
ATOM 757 C C . LEU A 1 91 ? -0.949 -2.543 8.364 1.00 93.31 91 LEU A C 1
ATOM 759 O O . LEU A 1 91 ? 0.143 -2.609 7.805 1.00 93.31 91 LEU A O 1
ATOM 763 N N . TRP A 1 92 ? -2.079 -2.941 7.779 1.00 95.62 92 TRP A N 1
ATOM 764 C CA . TRP A 1 92 ? -2.137 -3.519 6.440 1.00 95.62 92 TRP A CA 1
ATOM 765 C C . TRP A 1 92 ? -2.364 -2.479 5.331 1.00 95.62 92 TRP A C 1
ATOM 767 O O . TRP A 1 92 ? -2.195 -2.814 4.161 1.00 95.62 92 TRP A O 1
ATOM 777 N N . ILE A 1 93 ? -2.656 -1.212 5.657 1.00 95.06 93 ILE A N 1
ATOM 778 C CA . ILE A 1 93 ? -2.786 -0.140 4.651 1.00 95.06 93 ILE A CA 1
ATOM 779 C C . ILE A 1 9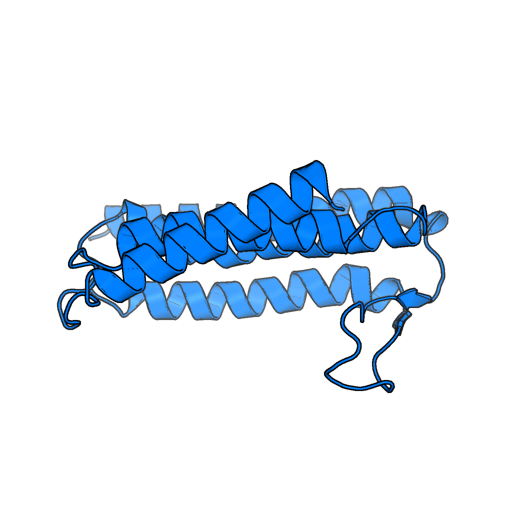3 ? -1.490 0.015 3.846 1.00 95.06 93 ILE A C 1
ATOM 781 O O . ILE A 1 93 ? -1.536 0.043 2.618 1.00 95.06 93 ILE A O 1
ATOM 785 N N . VAL A 1 94 ? -0.335 0.083 4.512 1.00 96.75 94 VAL A N 1
ATOM 786 C CA . VAL A 1 94 ? 0.964 0.300 3.851 1.00 96.75 94 VAL A CA 1
ATOM 787 C C . VAL A 1 94 ? 1.346 -0.851 2.912 1.00 96.75 94 VAL A C 1
ATOM 789 O O . VAL A 1 94 ? 1.585 -0.564 1.740 1.00 96.75 94 VAL A O 1
ATOM 792 N N . PRO A 1 95 ? 1.379 -2.137 3.333 1.00 97.69 95 PRO A N 1
ATOM 793 C CA . PRO A 1 95 ? 1.750 -3.224 2.427 1.00 97.69 95 PRO A CA 1
ATOM 794 C C . PRO A 1 95 ? 0.780 -3.366 1.245 1.00 97.69 95 PRO A C 1
ATOM 796 O O . PRO A 1 95 ? 1.220 -3.615 0.125 1.00 97.69 95 PRO A O 1
ATOM 799 N N . LEU A 1 96 ? -0.527 -3.164 1.454 1.00 97.19 96 LEU A N 1
ATOM 800 C CA . LEU A 1 96 ? -1.508 -3.246 0.367 1.00 97.19 96 LEU A CA 1
ATOM 801 C C . LEU A 1 96 ? -1.371 -2.081 -0.619 1.00 97.19 96 LEU A C 1
ATOM 803 O O . LEU A 1 96 ? -1.421 -2.296 -1.829 1.00 97.19 96 LEU A O 1
ATOM 807 N N . THR A 1 97 ? -1.137 -0.868 -0.113 1.00 96.25 97 THR A N 1
ATOM 808 C CA . THR A 1 97 ? -0.857 0.301 -0.959 1.00 96.25 97 THR A CA 1
ATOM 809 C C . THR A 1 97 ? 0.434 0.097 -1.741 1.00 96.25 97 THR A C 1
ATOM 811 O O . THR A 1 97 ? 0.478 0.392 -2.932 1.00 96.25 97 THR A O 1
ATOM 814 N N . HIS A 1 98 ? 1.471 -0.461 -1.106 1.00 97.19 98 HIS A N 1
ATOM 815 C CA . HIS A 1 98 ? 2.725 -0.777 -1.778 1.00 97.19 98 HIS A CA 1
ATOM 816 C C . HIS A 1 98 ? 2.506 -1.736 -2.950 1.00 97.19 98 HIS A C 1
ATOM 818 O O . HIS A 1 98 ? 2.935 -1.418 -4.051 1.00 97.19 98 HIS A O 1
ATOM 824 N N . ILE A 1 99 ? 1.795 -2.852 -2.754 1.00 97.50 99 ILE A N 1
ATOM 825 C CA . ILE A 1 99 ? 1.487 -3.790 -3.844 1.00 97.50 99 ILE A CA 1
ATOM 826 C C . ILE A 1 99 ? 0.750 -3.086 -4.983 1.00 97.50 99 ILE A C 1
ATOM 828 O O . ILE A 1 99 ? 1.152 -3.216 -6.139 1.00 97.50 99 ILE A O 1
ATOM 832 N N . ALA A 1 100 ? -0.309 -2.338 -4.659 1.00 96.25 100 ALA A N 1
ATOM 833 C CA . ALA A 1 100 ? -1.125 -1.661 -5.658 1.00 96.25 100 ALA A CA 1
ATOM 834 C C . ALA A 1 100 ? -0.287 -0.681 -6.491 1.00 96.25 100 ALA A C 1
ATOM 836 O O . ALA A 1 100 ? -0.335 -0.723 -7.718 1.00 96.25 100 ALA A O 1
ATOM 837 N N . VAL A 1 101 ? 0.522 0.157 -5.840 1.00 94.81 101 VAL A N 1
ATOM 838 C CA . VAL A 1 101 ? 1.373 1.148 -6.513 1.00 94.81 101 VAL A CA 1
ATOM 839 C C . VAL A 1 101 ? 2.502 0.472 -7.291 1.00 94.81 101 VAL A C 1
ATOM 841 O O . VAL A 1 101 ? 2.685 0.749 -8.473 1.00 94.81 101 VAL A O 1
ATOM 844 N N . TYR A 1 102 ? 3.246 -0.430 -6.652 1.00 96.44 102 TYR A N 1
ATOM 845 C CA . TYR A 1 102 ? 4.450 -1.032 -7.216 1.00 96.44 102 TYR A CA 1
ATOM 846 C C . TYR A 1 102 ? 4.130 -1.861 -8.462 1.00 96.44 102 TYR A C 1
ATOM 848 O O . TYR A 1 102 ? 4.742 -1.655 -9.507 1.00 96.44 102 TYR A O 1
ATOM 856 N N . LEU A 1 103 ? 3.120 -2.737 -8.393 1.00 97.31 103 LEU A N 1
ATOM 857 C CA . LEU A 1 103 ? 2.718 -3.546 -9.545 1.00 97.31 103 LEU A CA 1
ATOM 858 C C . LEU A 1 103 ? 2.102 -2.701 -10.661 1.00 97.31 103 LEU A C 1
ATOM 860 O O . LEU A 1 103 ? 2.387 -2.962 -11.825 1.00 97.31 103 LEU A O 1
ATOM 864 N N . SER A 1 104 ? 1.311 -1.674 -10.334 1.00 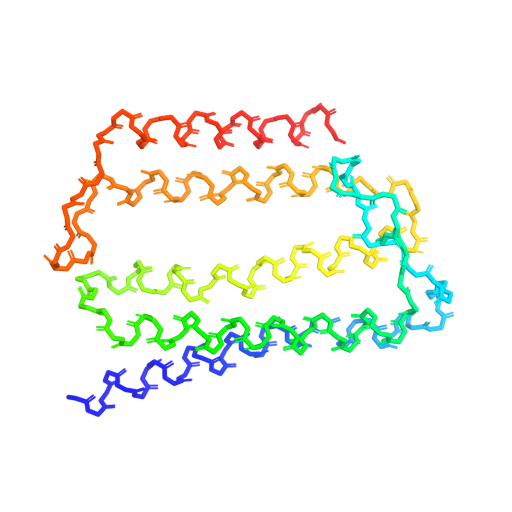96.38 104 SER A N 1
ATOM 865 C CA . SER A 1 104 ? 0.730 -0.795 -11.360 1.00 96.38 104 SER A CA 1
ATOM 866 C C . SER A 1 104 ? 1.806 -0.084 -12.175 1.00 96.38 104 SER A C 1
ATOM 868 O O . SER A 1 104 ? 1.706 -0.007 -13.396 1.00 96.38 104 SER A O 1
ATOM 870 N N . ILE A 1 105 ? 2.857 0.398 -11.507 1.00 96.31 105 ILE A N 1
ATOM 871 C CA . ILE A 1 105 ? 3.977 1.067 -12.171 1.00 96.31 105 ILE A CA 1
ATOM 872 C C . ILE A 1 105 ? 4.783 0.076 -13.018 1.00 96.31 105 ILE A C 1
ATOM 874 O O . ILE A 1 105 ? 5.146 0.406 -14.144 1.00 96.31 105 ILE A O 1
ATOM 878 N N . LEU A 1 106 ? 5.027 -1.145 -12.528 1.00 97.06 106 LEU A N 1
ATOM 879 C CA . LEU A 1 106 ? 5.712 -2.176 -13.315 1.00 97.06 106 LEU A CA 1
ATOM 880 C C . LEU A 1 106 ? 4.917 -2.588 -14.555 1.00 97.06 106 LEU A C 1
ATOM 882 O O . LEU A 1 106 ? 5.494 -2.687 -15.633 1.00 97.06 106 LEU A O 1
ATOM 886 N N . PHE A 1 107 ? 3.607 -2.812 -14.425 1.00 97.06 107 PHE A N 1
ATOM 887 C CA . PHE A 1 107 ? 2.772 -3.169 -15.570 1.00 97.06 107 PHE A CA 1
ATOM 888 C C . PHE A 1 107 ? 2.696 -2.040 -16.589 1.00 97.06 107 PHE A C 1
ATOM 890 O O . PHE A 1 107 ? 2.830 -2.307 -17.775 1.00 97.06 107 PHE A O 1
ATOM 897 N N . TYR A 1 108 ? 2.595 -0.789 -16.142 1.00 96.19 108 TYR A N 1
ATOM 898 C CA . TYR A 1 108 ? 2.679 0.357 -17.043 1.00 96.19 108 TYR A CA 1
ATOM 899 C C . TYR A 1 108 ? 4.040 0.491 -17.730 1.00 96.19 108 TYR A C 1
ATOM 901 O O . TYR A 1 108 ? 4.120 0.877 -18.892 1.00 96.19 108 TYR A O 1
ATOM 909 N N . ALA A 1 109 ? 5.130 0.181 -17.024 1.00 95.81 109 ALA A N 1
ATOM 910 C CA . ALA A 1 109 ? 6.468 0.213 -17.603 1.00 95.81 109 ALA A CA 1
ATOM 911 C C . ALA A 1 109 ? 6.672 -0.866 -18.682 1.00 95.81 109 ALA A C 1
ATOM 913 O O . ALA A 1 109 ? 7.496 -0.669 -19.572 1.00 95.81 109 ALA A O 1
ATOM 914 N N . LEU A 1 110 ? 5.939 -1.983 -18.605 1.00 96.94 110 LEU A N 1
ATOM 915 C CA . LEU A 1 110 ? 5.926 -3.038 -19.623 1.00 96.94 110 LEU A CA 1
ATOM 916 C C . LEU A 1 110 ? 4.947 -2.745 -20.768 1.00 96.94 110 LEU A C 1
ATOM 918 O O . LEU A 1 110 ? 5.238 -3.066 -21.917 1.00 96.94 110 LEU A O 1
ATOM 922 N N . ASP A 1 111 ? 3.797 -2.151 -20.457 1.00 96.06 111 ASP A N 1
ATOM 923 C CA . ASP A 1 111 ? 2.763 -1.777 -21.417 1.00 96.06 111 ASP A CA 1
ATOM 924 C C . ASP A 1 111 ? 2.139 -0.435 -21.026 1.00 96.06 111 ASP A C 1
ATOM 926 O O . ASP A 1 111 ? 1.377 -0.331 -20.062 1.00 96.06 111 ASP A O 1
ATOM 930 N N . SER A 1 112 ? 2.421 0.600 -21.814 1.00 91.38 112 SER A N 1
ATOM 931 C CA . SER A 1 112 ? 1.914 1.952 -21.574 1.00 91.38 112 SER A CA 1
ATOM 932 C C . SER A 1 112 ? 0.394 2.081 -21.727 1.00 91.38 112 SER A C 1
ATOM 934 O O . SER A 1 112 ? -0.164 3.099 -21.314 1.00 91.38 112 SER A O 1
ATOM 936 N N . HIS A 1 113 ? -0.294 1.070 -22.275 1.00 94.06 113 HIS A N 1
ATOM 937 C CA . HIS A 1 113 ? -1.758 1.014 -22.309 1.00 94.06 113 HIS A CA 1
ATOM 938 C C . HIS A 1 113 ? -2.367 0.548 -20.981 1.00 94.06 113 HIS A C 1
ATOM 940 O O . HIS A 1 113 ? -3.581 0.658 -20.791 1.00 94.06 113 HIS A O 1
ATOM 946 N N . PHE A 1 114 ? -1.560 0.043 -20.041 1.00 95.12 114 PHE A N 1
ATOM 947 C CA . PHE A 1 114 ? -2.045 -0.358 -18.728 1.00 95.12 114 PHE A CA 1
ATOM 948 C C . PHE A 1 114 ? -2.637 0.844 -17.979 1.00 95.12 114 PHE A C 1
ATOM 950 O O .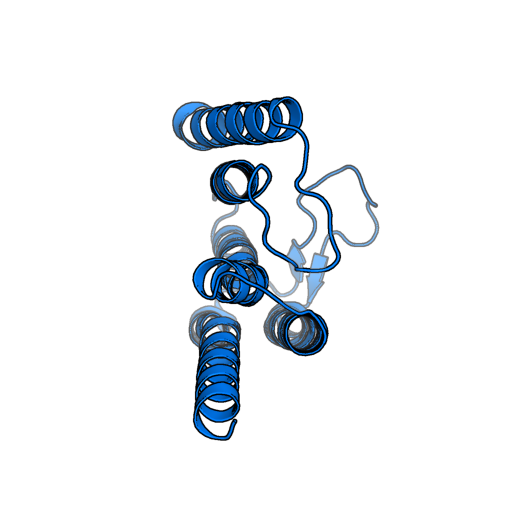 PHE A 1 114 ? -1.953 1.818 -17.659 1.00 95.12 114 PHE A O 1
ATOM 957 N N . ASN A 1 115 ? -3.927 0.780 -17.653 1.00 93.56 115 ASN A N 1
ATOM 958 C CA . ASN A 1 115 ? -4.606 1.900 -17.015 1.00 93.56 115 ASN A CA 1
ATOM 959 C C . ASN A 1 115 ? -4.313 1.955 -15.503 1.00 93.56 115 ASN A C 1
ATOM 961 O O . ASN A 1 115 ? -5.018 1.356 -14.692 1.00 93.56 115 ASN A O 1
ATOM 965 N N . ILE A 1 116 ? -3.299 2.724 -15.097 1.00 93.19 116 ILE A N 1
ATOM 966 C CA . ILE A 1 116 ? -2.985 2.925 -13.670 1.00 93.19 116 ILE A CA 1
ATOM 967 C C . ILE A 1 116 ? -4.121 3.651 -12.940 1.00 93.19 116 ILE A C 1
ATOM 969 O O . ILE A 1 116 ? -4.406 3.338 -11.782 1.00 93.19 116 ILE A O 1
ATOM 973 N N . ASN A 1 117 ? -4.805 4.587 -13.607 1.00 92.12 117 ASN A N 1
ATOM 974 C CA . ASN A 1 117 ? -5.895 5.349 -12.995 1.00 92.12 117 ASN A CA 1
ATOM 975 C C . ASN A 1 117 ? -7.046 4.428 -12.579 1.00 92.12 117 ASN A C 1
ATOM 977 O O . ASN A 1 117 ? -7.637 4.639 -11.523 1.00 92.12 117 ASN A O 1
ATOM 981 N N . LYS A 1 118 ? -7.314 3.371 -13.358 1.00 94.69 118 LYS A N 1
ATOM 982 C CA . LYS A 1 118 ? -8.273 2.318 -13.004 1.00 94.69 118 LYS A CA 1
ATOM 983 C C . LYS A 1 118 ? -7.915 1.652 -11.677 1.00 94.69 118 LYS A C 1
ATOM 985 O O . LYS A 1 118 ? -8.751 1.590 -10.775 1.00 94.69 118 LYS A O 1
ATOM 990 N N . ILE A 1 119 ? -6.674 1.182 -11.538 1.00 95.88 119 ILE A N 1
ATOM 991 C CA . ILE A 1 119 ? -6.220 0.509 -10.314 1.00 95.88 119 ILE A CA 1
ATOM 992 C C . ILE A 1 119 ? -6.244 1.469 -9.124 1.00 95.88 119 ILE A C 1
ATOM 994 O O . ILE A 1 119 ? -6.751 1.106 -8.062 1.00 95.88 119 ILE A O 1
ATOM 998 N N . ALA A 1 120 ? -5.765 2.701 -9.309 1.00 93.00 120 ALA A N 1
ATOM 999 C CA . ALA A 1 120 ? -5.784 3.732 -8.278 1.00 93.00 120 ALA A CA 1
ATOM 1000 C C . ALA A 1 120 ? -7.216 4.045 -7.812 1.00 93.00 120 ALA A C 1
ATOM 1002 O O . ALA A 1 120 ? -7.478 4.041 -6.612 1.00 93.00 120 ALA A O 1
ATOM 1003 N N . ALA A 1 121 ? -8.159 4.243 -8.740 1.00 95.12 121 ALA A N 1
ATOM 1004 C CA . ALA A 1 121 ? -9.554 4.542 -8.422 1.00 95.12 121 ALA A CA 1
ATOM 1005 C C . ALA A 1 121 ? -10.227 3.404 -7.639 1.00 95.12 121 ALA A C 1
ATOM 1007 O O . ALA A 1 121 ? -10.834 3.651 -6.594 1.00 95.12 121 ALA A O 1
ATOM 1008 N N . ILE A 1 122 ? -10.068 2.154 -8.091 1.00 97.31 122 ILE A N 1
ATOM 1009 C CA . ILE A 1 122 ? -10.637 0.984 -7.409 1.00 97.31 122 ILE A CA 1
ATOM 1010 C C . ILE A 1 122 ? -10.012 0.823 -6.020 1.00 97.31 122 ILE A C 1
ATOM 1012 O O . ILE A 1 122 ? -10.738 0.683 -5.034 1.00 97.31 122 ILE A O 1
ATOM 1016 N N . PHE A 1 123 ? -8.681 0.872 -5.916 1.00 96.50 123 PHE A N 1
ATOM 1017 C CA . PHE A 1 123 ? -7.980 0.692 -4.645 1.00 96.50 123 PHE A CA 1
ATOM 1018 C C . PHE A 1 123 ? -8.358 1.777 -3.631 1.00 96.50 123 PHE A C 1
ATOM 1020 O O . PHE A 1 123 ? -8.777 1.459 -2.514 1.00 96.50 123 PHE A O 1
ATOM 1027 N N . SER A 1 124 ? -8.284 3.051 -4.025 1.00 95.06 124 SER A N 1
ATOM 1028 C CA . SER A 1 124 ? -8.693 4.174 -3.179 1.00 95.06 124 SER A CA 1
ATOM 1029 C C . SER A 1 124 ? -10.160 4.059 -2.775 1.00 95.06 124 SER A C 1
ATOM 1031 O O . SER A 1 124 ? -10.490 4.273 -1.609 1.00 95.06 124 SER A O 1
ATOM 1033 N N . GLY A 1 125 ? -11.036 3.653 -3.697 1.00 97.44 125 GLY A N 1
ATOM 1034 C CA . GLY A 1 125 ? -12.448 3.438 -3.413 1.00 97.44 125 GLY A CA 1
ATOM 1035 C C . GLY A 1 125 ? -12.690 2.372 -2.341 1.00 97.44 125 GLY A C 1
ATOM 1036 O O . GLY A 1 125 ? -13.425 2.610 -1.380 1.00 97.44 125 GLY A O 1
ATOM 1037 N N . VAL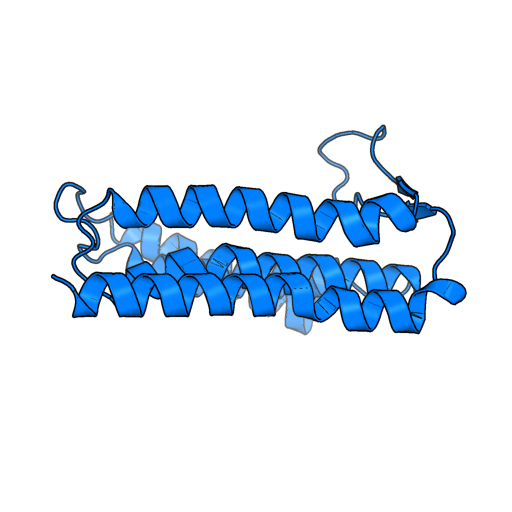 A 1 126 ? -11.997 1.233 -2.429 1.00 97.62 126 VAL A N 1
ATOM 1038 C CA . VAL A 1 126 ? -12.043 0.178 -1.403 1.00 97.62 126 VAL A CA 1
ATOM 1039 C C . VAL A 1 126 ? -11.507 0.681 -0.057 1.00 97.62 126 VAL A C 1
ATOM 1041 O O . VAL A 1 126 ? -12.120 0.419 0.980 1.00 97.62 126 VAL A O 1
ATOM 1044 N N . MET A 1 127 ? -10.413 1.451 -0.041 1.00 96.38 127 MET A N 1
ATOM 1045 C CA . MET A 1 127 ? -9.877 2.034 1.198 1.00 96.38 127 MET A CA 1
ATOM 1046 C C . MET A 1 127 ? -10.864 3.007 1.856 1.00 96.38 127 MET A C 1
ATOM 1048 O O . MET A 1 127 ? -11.039 2.973 3.080 1.00 96.38 127 MET A O 1
ATOM 1052 N N . PHE A 1 128 ? -11.555 3.832 1.064 1.00 96.88 128 PHE A N 1
ATOM 1053 C CA . PHE A 1 128 ? -12.603 4.729 1.553 1.00 96.88 128 PHE A CA 1
ATOM 1054 C C . PHE A 1 128 ? -13.795 3.963 2.135 1.00 96.88 128 PHE A C 1
ATOM 1056 O O . PHE A 1 128 ? -14.245 4.292 3.234 1.00 96.88 128 PHE A O 1
ATOM 1063 N N . LEU A 1 129 ? -14.252 2.901 1.466 1.00 97.62 129 LEU A N 1
ATOM 1064 C CA . LEU A 1 129 ? -15.335 2.036 1.947 1.00 97.62 129 LEU A CA 1
ATOM 1065 C C . LEU A 1 129 ? -15.018 1.413 3.312 1.00 97.62 129 LEU A C 1
ATOM 1067 O O . LEU A 1 129 ? -15.827 1.485 4.243 1.00 97.62 129 LEU A O 1
ATOM 1071 N N . ILE A 1 130 ? -13.826 0.825 3.452 1.00 95.38 130 ILE A N 1
ATOM 1072 C CA . ILE A 1 130 ? -13.403 0.190 4.705 1.00 95.38 130 ILE A CA 1
ATOM 1073 C C . ILE A 1 130 ? -13.269 1.243 5.813 1.00 95.38 130 ILE A C 1
ATOM 1075 O O . ILE A 1 130 ? -13.767 1.038 6.923 1.00 95.38 130 ILE A O 1
ATOM 1079 N N . SER A 1 131 ? -12.658 2.390 5.511 1.00 93.75 131 SER A N 1
ATOM 1080 C CA . SER A 1 131 ? -12.478 3.486 6.471 1.00 93.75 131 SER A CA 1
ATOM 1081 C C . SER A 1 131 ? -13.818 4.057 6.944 1.00 93.75 131 SER A C 1
ATOM 1083 O O . SER A 1 131 ? -14.034 4.190 8.150 1.00 93.75 131 SER A O 1
ATOM 1085 N N . GLY A 1 132 ? -14.758 4.305 6.026 1.00 94.44 132 GLY A N 1
ATOM 1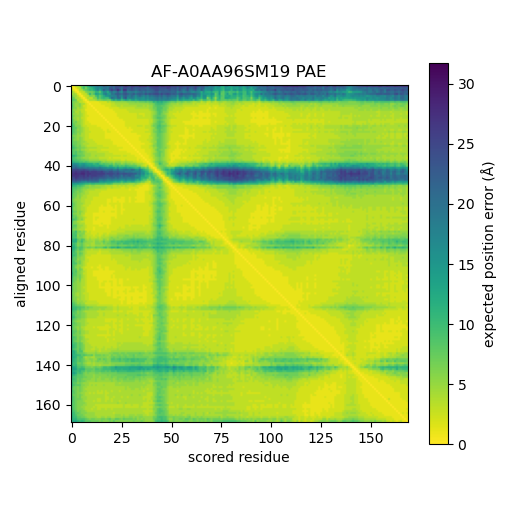086 C CA . GLY A 1 132 ? -16.105 4.780 6.348 1.00 94.44 132 GLY A CA 1
ATOM 1087 C C . GLY A 1 132 ? -16.857 3.829 7.284 1.00 94.44 132 GLY A C 1
ATOM 1088 O O . GLY A 1 132 ? -17.524 4.271 8.217 1.00 94.44 132 GLY A O 1
ATOM 1089 N N . ASN A 1 133 ? -16.672 2.514 7.139 1.00 95.38 133 ASN A N 1
ATOM 1090 C CA . ASN A 1 133 ? -17.256 1.524 8.050 1.00 95.38 133 ASN A CA 1
ATOM 1091 C C . ASN A 1 133 ? -16.655 1.559 9.474 1.00 95.38 133 ASN A C 1
ATOM 1093 O O . ASN A 1 133 ? -17.316 1.162 10.442 1.00 95.38 133 ASN A O 1
ATOM 1097 N N . TYR A 1 134 ? -15.405 2.000 9.636 1.00 92.94 134 TYR A N 1
ATOM 1098 C CA . TYR A 1 134 ? -14.748 2.085 10.945 1.00 92.94 134 TYR A CA 1
ATOM 1099 C C . TYR A 1 134 ? -14.952 3.433 11.649 1.00 92.94 134 TYR A C 1
ATOM 1101 O O . TYR A 1 134 ? -15.023 3.454 12.876 1.00 92.94 134 TYR A O 1
ATOM 1109 N N . MET A 1 135 ? -15.129 4.523 10.901 1.00 91.56 135 MET A N 1
ATOM 1110 C CA . MET A 1 135 ? -15.264 5.895 11.413 1.00 91.56 135 MET A CA 1
ATOM 1111 C C . MET A 1 135 ? -16.273 6.119 12.556 1.00 91.56 135 MET A C 1
ATOM 1113 O O . MET A 1 135 ? -15.898 6.744 13.550 1.00 91.56 135 MET A O 1
ATOM 1117 N N . PRO A 1 136 ? -17.533 5.639 12.485 1.00 92.06 136 PRO A N 1
ATOM 1118 C CA . PRO A 1 136 ? -18.540 5.971 13.495 1.00 92.06 136 PRO A CA 1
ATOM 1119 C C . PRO A 1 136 ? -18.410 5.124 14.769 1.00 92.06 136 PRO A C 1
ATOM 1121 O O . PRO A 1 136 ? -19.247 5.211 15.668 1.00 92.06 136 PRO A O 1
ATOM 1124 N N . LYS A 1 137 ? -17.399 4.253 14.842 1.00 92.00 137 LYS A N 1
ATOM 1125 C CA . LYS A 1 137 ? -17.189 3.315 15.941 1.00 92.00 137 LYS A CA 1
ATOM 1126 C C . LYS A 1 137 ? -16.020 3.799 16.797 1.00 92.00 137 LYS A C 1
ATOM 1128 O O . LYS A 1 137 ? -15.021 4.297 16.287 1.00 92.00 137 LYS A O 1
ATOM 1133 N N . LYS A 1 138 ? -16.112 3.605 18.114 1.00 90.88 138 LYS A N 1
ATOM 1134 C CA . LYS A 1 138 ? -14.998 3.905 19.020 1.00 90.88 138 LYS A CA 1
ATOM 1135 C C . LYS A 1 138 ? -13.882 2.879 18.807 1.00 90.88 138 LYS A C 1
ATOM 1137 O O . LYS A 1 138 ? -14.059 1.712 19.149 1.00 90.88 138 LYS A O 1
ATOM 1142 N N . MET A 1 139 ? -12.774 3.316 18.208 1.00 89.81 139 MET A N 1
ATOM 1143 C CA . MET A 1 139 ? -11.629 2.466 17.858 1.00 89.81 139 MET A CA 1
ATOM 1144 C C . MET A 1 139 ? -10.442 2.664 18.793 1.00 89.81 139 MET A C 1
ATOM 1146 O O . MET A 1 139 ? -9.825 1.678 19.188 1.00 89.81 139 MET A O 1
ATOM 1150 N N . VAL A 1 140 ? -10.174 3.902 19.201 1.00 87.88 140 VAL A N 1
ATOM 1151 C CA . VAL A 1 140 ? -9.112 4.280 20.143 1.00 87.88 140 VAL A CA 1
ATOM 1152 C C . VAL A 1 140 ? -9.764 4.784 21.431 1.00 87.88 140 VAL A C 1
ATOM 1154 O O . VAL A 1 140 ? -10.807 5.434 21.378 1.00 87.88 140 VAL A O 1
ATOM 1157 N N . VAL A 1 141 ? -9.206 4.440 22.595 1.00 85.88 141 VAL A N 1
ATOM 1158 C CA . VAL A 1 141 ? -9.804 4.771 23.905 1.00 85.88 141 VAL A CA 1
ATOM 1159 C C . VAL A 1 141 ? -9.943 6.283 24.107 1.00 85.88 141 VAL A C 1
ATOM 1161 O O . VAL A 1 141 ? -11.009 6.741 24.535 1.00 85.88 141 VAL A O 1
ATOM 1164 N N . GLU A 1 142 ? -8.894 7.024 23.756 1.00 86.19 142 GLU A N 1
ATOM 1165 C CA . GLU A 1 142 ? -8.756 8.471 23.960 1.00 86.19 142 GLU A CA 1
ATOM 1166 C C . GLU A 1 142 ? -9.487 9.311 22.901 1.00 86.19 142 GLU A C 1
ATOM 1168 O O . GLU A 1 142 ? -9.784 10.481 23.132 1.00 86.19 142 GLU A O 1
ATOM 1173 N N . GLU A 1 143 ? -9.828 8.725 21.749 1.00 86.50 143 GLU A N 1
ATOM 1174 C CA . GLU A 1 143 ? -10.445 9.459 20.643 1.00 86.50 143 GLU A CA 1
ATOM 1175 C C . GLU A 1 143 ? -11.969 9.317 20.634 1.00 86.50 143 GLU A C 1
ATOM 1177 O O . GLU A 1 143 ? -12.547 8.247 20.868 1.00 86.50 143 GLU A O 1
ATOM 1182 N N . LYS A 1 144 ? -12.646 10.426 20.323 1.00 90.56 144 LYS A N 1
ATOM 1183 C CA . LYS A 1 144 ? -14.086 10.421 20.057 1.00 90.56 144 LYS A CA 1
ATOM 1184 C C . LYS A 1 144 ? -14.340 9.822 18.666 1.00 90.56 144 LYS A C 1
ATOM 1186 O O . LYS A 1 144 ? -13.577 10.108 17.745 1.00 90.56 144 LYS A O 1
ATOM 1191 N N . PRO A 1 145 ? -15.401 9.013 18.488 1.00 92.25 145 PRO A N 1
ATOM 1192 C CA . PRO A 1 145 ? -15.756 8.493 17.173 1.00 92.25 145 PRO A CA 1
ATOM 1193 C C . PRO A 1 145 ? -16.113 9.639 16.222 1.00 92.25 145 PRO A C 1
ATOM 1195 O O . PRO A 1 145 ? -16.673 10.657 16.639 1.00 92.25 145 PRO A O 1
ATOM 1198 N N . ALA A 1 146 ? -15.817 9.453 14.939 1.00 92.75 146 ALA A N 1
ATOM 1199 C CA . ALA A 1 146 ? -16.173 10.422 13.916 1.00 92.75 146 ALA A CA 1
ATOM 1200 C C . ALA A 1 146 ? -17.704 10.483 13.729 1.00 92.75 146 ALA A C 1
ATOM 1202 O O . ALA A 1 146 ? -18.410 9.494 13.968 1.00 92.75 146 ALA A O 1
ATOM 1203 N N . PRO A 1 147 ? -18.254 11.628 13.289 1.00 95.12 147 PRO A N 1
ATOM 1204 C CA . PRO A 1 147 ? -19.685 11.750 13.057 1.00 95.12 147 PRO A CA 1
ATOM 1205 C C . PRO A 1 147 ? -20.143 10.866 11.886 1.00 95.12 147 PRO A C 1
ATOM 1207 O O . PRO A 1 147 ? -19.430 10.675 10.902 1.00 95.12 147 PRO A O 1
ATOM 1210 N N . ARG A 1 148 ? -21.378 10.351 11.964 1.00 95.12 148 ARG A N 1
ATOM 1211 C CA . ARG A 1 148 ? -21.923 9.405 10.969 1.00 95.12 148 ARG A CA 1
ATOM 1212 C C . ARG A 1 148 ? -21.994 9.973 9.551 1.00 95.12 148 ARG A C 1
ATOM 1214 O O . ARG A 1 148 ? -21.800 9.227 8.600 1.00 95.12 148 ARG A O 1
ATOM 1221 N N . TRP A 1 149 ? -22.237 11.274 9.398 1.00 95.88 149 TRP A N 1
ATOM 1222 C CA . TRP A 1 149 ? -22.288 11.898 8.074 1.00 95.88 149 TRP A CA 1
ATOM 1223 C C . TRP A 1 149 ? -20.945 11.788 7.335 1.00 95.88 149 TRP A C 1
ATOM 1225 O O . TRP A 1 149 ? -20.937 11.547 6.132 1.00 95.88 149 TRP A O 1
ATOM 1235 N N . LEU A 1 150 ? -19.816 11.863 8.055 1.00 96.00 150 LEU A N 1
ATOM 1236 C CA . LEU A 1 150 ? -18.484 11.691 7.472 1.00 96.00 150 LEU A CA 1
ATOM 1237 C C . LEU A 1 150 ? -18.263 10.245 7.009 1.00 96.00 150 LEU A C 1
ATOM 1239 O O . LEU A 1 150 ? -17.705 10.012 5.941 1.00 96.00 150 LEU A O 1
ATOM 1243 N N . ALA A 1 151 ? -18.767 9.275 7.774 1.00 95.81 151 ALA A N 1
ATOM 1244 C CA . ALA A 1 151 ? -18.751 7.870 7.383 1.00 95.81 151 ALA A CA 1
ATOM 1245 C C . ALA A 1 151 ? -19.544 7.628 6.087 1.00 95.81 151 ALA A C 1
ATOM 1247 O O . ALA A 1 151 ? -19.050 6.954 5.184 1.00 95.81 151 ALA A O 1
ATOM 1248 N N . TYR A 1 152 ? -20.742 8.213 5.964 1.00 97.31 152 TYR A N 1
ATOM 1249 C CA . TYR A 1 152 ? -21.542 8.124 4.739 1.00 97.31 152 TYR A CA 1
ATOM 1250 C C . TYR A 1 152 ? -20.865 8.805 3.551 1.00 97.31 152 TYR A C 1
ATOM 1252 O O . TYR A 1 152 ? -20.890 8.250 2.457 1.00 97.31 152 TYR A O 1
ATOM 1260 N N . LEU A 1 153 ? -20.206 9.948 3.766 1.00 97.44 153 LEU A N 1
ATOM 1261 C CA . LEU A 1 153 ? -19.411 10.607 2.732 1.00 97.44 153 LEU A CA 1
ATOM 1262 C C . LEU A 1 153 ? -18.293 9.689 2.223 1.00 97.44 153 LEU A C 1
ATOM 1264 O O . LEU A 1 153 ? -18.161 9.501 1.019 1.00 97.44 153 LEU A O 1
ATOM 1268 N N . PHE A 1 154 ? -17.527 9.075 3.127 1.00 97.62 154 PHE A N 1
ATOM 1269 C CA . PHE A 1 154 ? -16.458 8.139 2.768 1.00 97.62 154 PHE A CA 1
ATOM 1270 C C . PHE A 1 154 ? -16.993 6.936 1.986 1.00 97.62 154 PHE A C 1
ATOM 1272 O O . PHE A 1 154 ? -16.414 6.552 0.975 1.00 97.62 154 PHE A O 1
ATOM 1279 N N . ILE A 1 155 ? -18.125 6.371 2.407 1.00 97.69 155 ILE A N 1
ATOM 1280 C CA . ILE A 1 155 ? -18.768 5.263 1.691 1.00 97.69 155 ILE A CA 1
ATOM 1281 C C . ILE A 1 155 ? -19.225 5.709 0.295 1.00 97.69 155 ILE A C 1
ATOM 1283 O O . ILE A 1 155 ? -18.963 5.011 -0.678 1.00 97.69 155 ILE A O 1
ATOM 1287 N N . LEU A 1 156 ? -19.868 6.872 0.170 1.00 97.81 156 LEU A N 1
ATOM 1288 C CA . LEU A 1 156 ? -20.359 7.383 -1.111 1.00 97.81 156 LEU A CA 1
ATOM 1289 C C . LEU A 1 156 ? -19.215 7.672 -2.092 1.00 97.81 156 LEU A C 1
ATOM 1291 O O . LEU A 1 156 ? -19.274 7.252 -3.249 1.00 97.81 156 LEU A O 1
ATOM 1295 N N . VAL A 1 157 ? -18.164 8.351 -1.624 1.00 97.75 157 VAL A N 1
ATOM 1296 C CA . VAL A 1 157 ? -16.951 8.613 -2.411 1.00 97.75 157 VAL A CA 1
ATOM 1297 C C . VAL A 1 157 ? -16.290 7.294 -2.804 1.00 97.75 157 VAL A C 1
ATOM 1299 O O . VAL A 1 157 ? -15.917 7.117 -3.960 1.00 97.75 157 VAL A O 1
ATOM 1302 N N . GLY A 1 158 ? -16.209 6.343 -1.871 1.00 97.62 158 GLY A N 1
ATOM 1303 C CA . GLY A 1 158 ? -15.625 5.030 -2.110 1.00 97.62 158 GLY A CA 1
ATOM 1304 C C . GLY A 1 158 ? -16.368 4.222 -3.173 1.00 97.62 158 GLY A C 1
ATOM 1305 O O . GLY A 1 158 ? -15.746 3.737 -4.115 1.00 97.62 158 GLY A O 1
ATOM 1306 N N . LEU A 1 159 ? -17.698 4.127 -3.071 1.00 97.94 159 LEU A N 1
ATOM 1307 C CA . LEU A 1 159 ? -18.538 3.459 -4.070 1.00 97.94 159 LEU A CA 1
ATOM 1308 C C . LEU A 1 159 ? -18.403 4.120 -5.438 1.00 97.94 159 LEU A C 1
ATOM 1310 O O . LEU A 1 159 ? -18.188 3.429 -6.429 1.00 97.94 159 LEU A O 1
ATOM 1314 N N . THR A 1 160 ? -18.475 5.450 -5.485 1.00 97.81 160 THR A N 1
ATOM 1315 C CA . THR A 1 160 ? -18.309 6.204 -6.732 1.00 97.81 160 THR A CA 1
ATOM 1316 C C . THR A 1 160 ? -16.955 5.907 -7.372 1.00 97.81 160 THR A C 1
ATOM 1318 O O . THR A 1 160 ? -16.907 5.569 -8.548 1.00 97.81 160 THR A O 1
ATOM 1321 N N . ALA A 1 161 ? -15.861 5.951 -6.606 1.00 97.38 161 ALA A N 1
ATOM 1322 C CA . ALA A 1 161 ? -14.520 5.676 -7.119 1.00 97.38 161 ALA A CA 1
ATOM 1323 C C . ALA A 1 161 ? -14.369 4.240 -7.654 1.00 97.38 161 ALA A C 1
ATOM 1325 O O . ALA A 1 161 ? -13.782 4.048 -8.718 1.00 97.38 161 ALA A O 1
ATOM 1326 N N . VAL A 1 162 ? -14.949 3.242 -6.973 1.00 97.81 162 VAL A N 1
ATOM 1327 C CA . VAL A 1 162 ? -14.968 1.853 -7.466 1.00 97.81 162 VAL A CA 1
ATOM 1328 C C . VAL A 1 162 ? -15.755 1.745 -8.771 1.00 97.81 162 VAL A C 1
ATOM 1330 O O . VAL A 1 162 ? -15.266 1.138 -9.717 1.00 97.81 162 VAL A O 1
ATOM 1333 N N . LEU A 1 163 ? -16.948 2.340 -8.853 1.00 97.75 163 LEU A N 1
ATOM 1334 C CA . LEU A 1 163 ? -17.776 2.290 -10.061 1.00 97.75 163 LEU A CA 1
ATOM 1335 C C . LEU A 1 163 ? -17.102 2.995 -11.244 1.00 97.75 163 LEU A C 1
ATOM 1337 O O . LEU A 1 163 ? -17.054 2.440 -12.338 1.00 97.75 163 LEU A O 1
ATOM 1341 N N . VAL A 1 164 ? -16.523 4.177 -11.018 1.00 96.94 164 VAL A N 1
ATOM 1342 C CA . VAL A 1 164 ? -15.735 4.898 -12.027 1.00 96.94 164 VAL A CA 1
ATOM 1343 C C . VAL A 1 164 ? -14.567 4.033 -12.495 1.00 96.94 164 VAL A C 1
ATOM 1345 O O . VAL A 1 164 ? -14.392 3.843 -13.693 1.00 96.94 164 VAL A O 1
ATOM 1348 N N . GLY A 1 165 ? -13.807 3.448 -11.568 1.00 95.44 165 GLY A N 1
ATOM 1349 C CA . GLY A 1 165 ? -12.689 2.575 -11.911 1.00 95.44 165 GLY A CA 1
ATOM 1350 C C . GLY A 1 165 ? -13.103 1.307 -12.664 1.00 95.44 165 GLY A C 1
ATOM 1351 O O . GLY A 1 165 ? -12.380 0.853 -13.539 1.00 95.44 165 GLY A O 1
ATOM 1352 N N . LEU A 1 166 ? -14.259 0.717 -12.361 1.00 95.12 166 LEU A N 1
ATOM 1353 C CA . LEU A 1 166 ? -14.710 -0.504 -13.034 1.00 95.12 166 LEU A CA 1
ATOM 1354 C C . LEU A 1 166 ? -15.254 -0.245 -14.441 1.00 95.12 166 LEU A C 1
ATOM 1356 O O . LEU A 1 166 ? -14.965 -1.037 -15.340 1.00 95.12 166 LEU A O 1
ATOM 1360 N N . PHE A 1 167 ? -16.038 0.822 -14.612 1.00 95.81 167 PHE A N 1
ATOM 1361 C CA . PHE A 1 167 ? -16.868 1.027 -15.803 1.00 95.81 167 PHE A CA 1
ATOM 1362 C C . PHE A 1 167 ? -16.431 2.189 -16.699 1.00 95.81 167 PHE A C 1
ATOM 1364 O O . PHE A 1 167 ? -16.819 2.211 -17.863 1.00 95.81 167 PHE A O 1
ATOM 1371 N N . LEU A 1 168 ? -15.669 3.156 -16.180 1.00 94.19 168 LEU A N 1
ATOM 1372 C CA . LEU A 1 168 ? -15.292 4.374 -16.914 1.00 94.19 168 LEU A CA 1
ATOM 1373 C C . LEU A 1 168 ? -13.785 4.484 -17.188 1.00 94.19 168 LEU A C 1
ATOM 1375 O O . LEU A 1 168 ? -13.378 5.355 -17.954 1.00 94.19 168 LEU A O 1
ATOM 1379 N N . LEU A 1 169 ? -12.973 3.623 -16.565 1.00 90.00 169 LEU A N 1
ATOM 1380 C CA . LEU A 1 169 ? -11.517 3.522 -16.720 1.00 90.00 169 LEU A CA 1
ATOM 1381 C C . LEU A 1 169 ? -11.136 2.087 -17.101 1.00 90.00 169 LEU A C 1
ATOM 1383 O O . LEU A 1 169 ? -10.167 1.915 -17.869 1.00 90.00 169 LEU A O 1
#